Protein AF-A0A9P0M8E5-F1 (afdb_monomer_lite)

Organism: Acanthoscelides obtectus (NCBI:txid200917)

Secondary structure (DSSP, 8-state):
-----------SS-SS-SSSHHHHHHHHHHHH-GGGGGS-HHHHHHHHHHHHHHHHHHH--

Foldseek 3Di:
DDDPPPPLDDPVDQPFDPVDPVSVVVSVCVVVVPCVVVDDPVVVVVVVVVVVVSVVVVVVD

Structure (mmCIF, N/CA/C/O backbone):
data_AF-A0A9P0M8E5-F1
#
_entry.id   AF-A0A9P0M8E5-F1
#
loop_
_atom_site.group_PDB
_atom_site.id
_atom_site.type_symbol
_atom_site.label_atom_id
_atom_site.label_alt_id
_atom_site.label_comp_id
_atom_site.label_asym_id
_atom_site.label_entity_id
_atom_site.label_seq_id
_atom_site.pdbx_PDB_ins_code
_atom_site.Cartn_x
_atom_site.Cartn_y
_atom_site.Cartn_z
_atom_site.occupancy
_atom_site.B_iso_or_equiv
_atom_site.auth_seq_id
_atom_site.auth_comp_id
_atom_site.auth_asym_id
_atom_site.auth_atom_id
_atom_site.pdbx_PDB_model_num
ATOM 1 N N . MET A 1 1 ? -13.551 29.505 -0.227 1.00 45.69 1 MET A N 1
ATOM 2 C CA . MET A 1 1 ? -12.788 28.325 0.222 1.00 45.69 1 MET A CA 1
ATOM 3 C C . MET A 1 1 ? -12.728 27.389 -0.972 1.00 45.69 1 MET A C 1
ATOM 5 O O . MET A 1 1 ? -13.745 26.802 -1.305 1.00 45.69 1 MET A O 1
ATOM 9 N N . SER A 1 2 ? -11.621 27.399 -1.716 1.00 45.06 2 SER A N 1
ATOM 10 C CA . SER A 1 2 ? -11.477 26.572 -2.918 1.00 45.06 2 SER A CA 1
ATOM 11 C C . SER A 1 2 ? -11.288 25.130 -2.471 1.00 45.06 2 SER A C 1
ATOM 13 O O . SER A 1 2 ? -10.240 24.797 -1.923 1.00 45.06 2 SER A O 1
ATOM 15 N N . CYS A 1 3 ? -12.312 24.300 -2.631 1.00 44.09 3 CYS A N 1
ATOM 16 C CA . CYS A 1 3 ? -12.169 22.868 -2.434 1.00 44.09 3 CYS A CA 1
ATOM 17 C C . CYS A 1 3 ? -11.240 22.357 -3.538 1.00 44.09 3 CYS A C 1
ATOM 19 O O . CYS A 1 3 ? -11.522 22.542 -4.719 1.00 44.09 3 CYS A O 1
ATOM 21 N N . TYR A 1 4 ? -10.096 21.800 -3.151 1.00 57.81 4 TYR A N 1
ATOM 22 C CA . TYR A 1 4 ? -9.231 21.076 -4.070 1.00 57.81 4 TYR A CA 1
ATOM 23 C C . TYR A 1 4 ? -9.993 19.834 -4.530 1.00 57.81 4 TYR A C 1
ATOM 25 O O . TYR A 1 4 ? -10.195 18.902 -3.753 1.00 57.81 4 TYR A O 1
ATOM 33 N N . GLU A 1 5 ? -10.445 19.848 -5.777 1.00 57.66 5 GLU A N 1
ATOM 34 C CA . GLU A 1 5 ? -10.977 18.674 -6.456 1.00 57.66 5 GLU A CA 1
ATOM 35 C C . GLU A 1 5 ? -9.773 17.811 -6.843 1.00 57.66 5 GLU A C 1
ATOM 37 O O . GLU A 1 5 ? -9.144 17.998 -7.881 1.00 57.66 5 GLU A O 1
ATOM 42 N N . GLY A 1 6 ? -9.349 16.959 -5.909 1.00 61.91 6 GLY A N 1
ATOM 43 C CA . GLY A 1 6 ? -8.311 15.974 -6.175 1.00 61.91 6 GLY A CA 1
ATOM 44 C C . GLY A 1 6 ? -8.819 14.997 -7.228 1.00 61.91 6 GLY A C 1
ATOM 45 O O . GLY A 1 6 ? -9.888 14.411 -7.058 1.00 61.91 6 GLY A O 1
ATOM 46 N N . GLU A 1 7 ? -8.065 14.846 -8.312 1.00 72.12 7 GLU A N 1
ATOM 47 C CA . GLU A 1 7 ? -8.363 13.896 -9.379 1.00 72.12 7 GLU A CA 1
ATOM 48 C C . GLU A 1 7 ? -8.571 12.486 -8.800 1.00 72.12 7 GLU A C 1
ATOM 50 O O . GLU A 1 7 ? -7.862 12.061 -7.880 1.00 72.12 7 GLU A O 1
ATOM 55 N N . LYS A 1 8 ? -9.582 11.767 -9.306 1.00 76.12 8 LYS A N 1
ATOM 56 C CA . LYS A 1 8 ? -9.876 10.391 -8.888 1.00 76.12 8 LYS A CA 1
ATOM 57 C C . LYS A 1 8 ? -8.643 9.532 -9.176 1.00 76.12 8 LYS A C 1
ATOM 59 O O . LYS A 1 8 ? 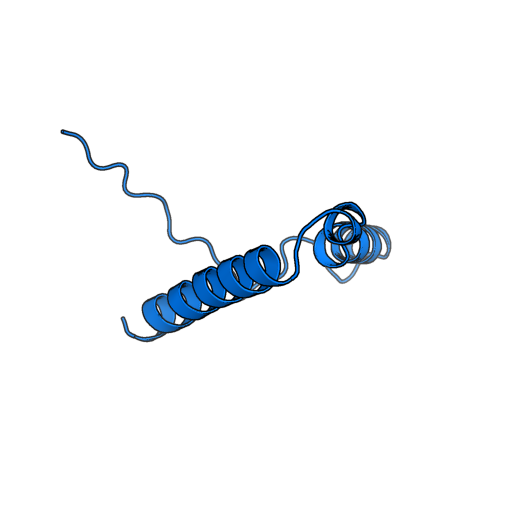-8.276 9.337 -10.329 1.00 76.12 8 LYS A O 1
ATOM 64 N N . ILE A 1 9 ? -8.008 9.021 -8.126 1.00 81.19 9 ILE A N 1
ATOM 65 C CA . ILE A 1 9 ? -6.858 8.130 -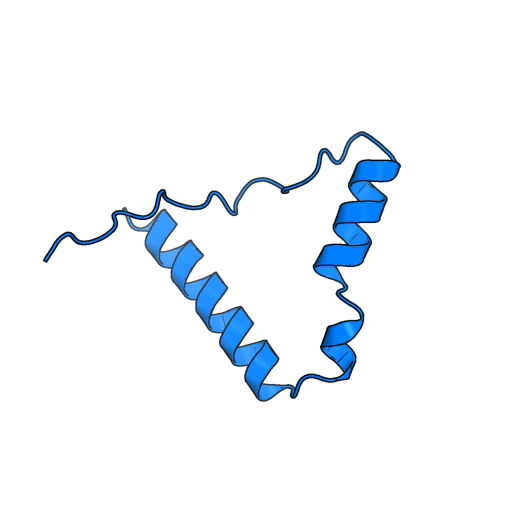8.245 1.00 81.19 9 ILE A CA 1
ATOM 66 C C . ILE A 1 9 ? -7.365 6.794 -8.784 1.00 81.19 9 ILE A C 1
ATOM 68 O O . ILE A 1 9 ? -8.188 6.135 -8.146 1.00 81.19 9 ILE A O 1
ATOM 72 N N . ASN A 1 10 ? -6.864 6.391 -9.950 1.00 81.94 10 ASN A N 1
ATOM 73 C CA . ASN A 1 10 ? -7.100 5.056 -10.475 1.00 81.94 10 ASN A CA 1
ATOM 74 C C . ASN A 1 10 ? -6.313 4.040 -9.633 1.00 81.94 10 ASN A C 1
ATOM 76 O O . ASN A 1 10 ? -5.085 4.097 -9.559 1.00 81.94 10 ASN A O 1
ATOM 80 N N . LEU A 1 11 ? -7.034 3.149 -8.955 1.00 81.81 11 LEU A N 1
ATOM 81 C CA . LEU A 1 11 ? -6.462 2.049 -8.174 1.00 81.81 11 LEU A CA 1
ATOM 82 C C . LEU A 1 11 ? -6.658 0.691 -8.862 1.00 81.81 11 LEU A C 1
ATOM 84 O O . LEU A 1 11 ? -6.173 -0.315 -8.344 1.00 81.81 11 LEU A O 1
ATOM 88 N N . ASP A 1 12 ? -7.353 0.659 -10.002 1.00 83.44 12 ASP A N 1
ATOM 89 C CA . ASP A 1 12 ? -7.629 -0.562 -10.760 1.00 83.44 12 ASP A CA 1
ATOM 90 C C . ASP A 1 12 ? -6.417 -0.984 -11.600 1.00 83.44 12 ASP A C 1
ATOM 92 O O . ASP A 1 12 ? -6.241 -2.166 -11.901 1.00 83.44 12 ASP A O 1
ATOM 96 N N . GLU A 1 13 ? -5.551 -0.029 -11.951 1.00 85.62 13 GLU A N 1
ATOM 97 C CA . GLU A 1 13 ? -4.331 -0.285 -12.708 1.00 85.62 13 GLU A CA 1
ATOM 98 C C . GLU A 1 13 ? -3.070 -0.299 -11.823 1.00 85.62 13 GLU A C 1
ATOM 100 O O . GLU A 1 13 ? -2.915 0.518 -10.906 1.00 85.62 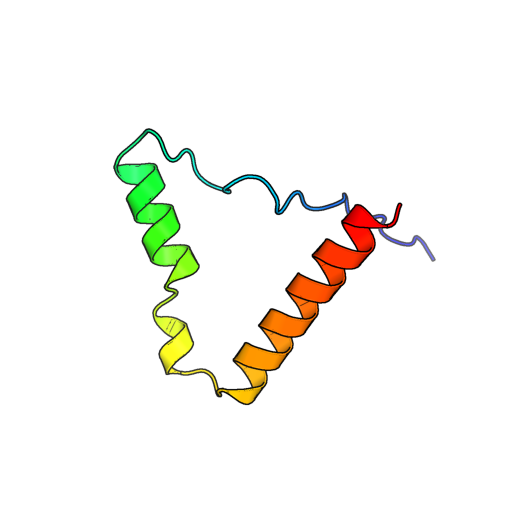13 GLU A O 1
ATOM 105 N N . PRO A 1 14 ? -2.126 -1.223 -12.077 1.00 83.44 14 PRO A N 1
ATOM 106 C CA . PRO A 1 14 ? -0.860 -1.246 -11.366 1.00 83.44 14 PRO A CA 1
ATOM 107 C C . PRO A 1 14 ? -0.023 -0.013 -11.723 1.00 83.44 14 PRO A C 1
ATOM 109 O O . PRO A 1 14 ? 0.211 0.296 -12.887 1.00 83.44 14 PRO A O 1
ATOM 112 N N . ARG A 1 15 ? 0.519 0.651 -10.697 1.00 84.81 15 ARG A N 1
ATOM 113 C CA . ARG A 1 15 ? 1.345 1.866 -10.836 1.00 84.81 15 ARG A CA 1
ATOM 114 C C . ARG A 1 15 ? 2.611 1.673 -11.688 1.00 84.81 15 ARG A C 1
ATOM 116 O O . ARG A 1 15 ? 3.160 2.639 -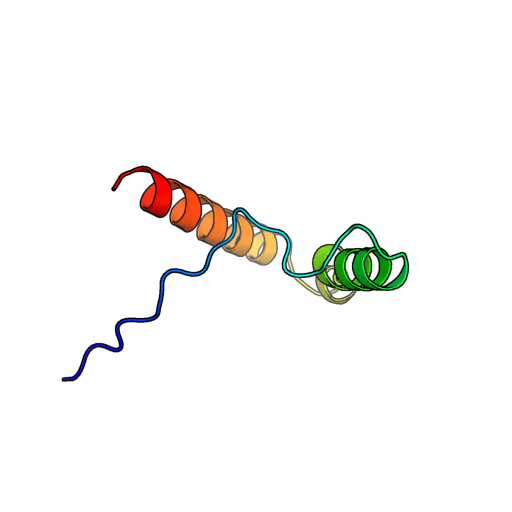12.209 1.00 84.81 15 ARG A O 1
ATOM 123 N N . TYR A 1 16 ? 3.094 0.436 -11.800 1.00 88.00 16 TYR A N 1
ATOM 124 C CA . TYR A 1 16 ? 4.263 0.075 -12.596 1.00 88.00 16 TYR A CA 1
ATOM 125 C C . TYR A 1 16 ? 3.889 -0.910 -13.689 1.00 88.00 16 TYR A C 1
ATOM 127 O O . TYR A 1 16 ? 3.164 -1.871 -13.424 1.00 88.00 16 TYR A O 1
ATOM 135 N N . ASP A 1 17 ? 4.490 -0.724 -14.861 1.00 87.75 17 ASP A N 1
ATOM 136 C CA . ASP A 1 17 ? 4.453 -1.686 -15.958 1.00 87.75 17 ASP A CA 1
ATOM 137 C C . ASP A 1 17 ? 4.938 -3.069 -15.486 1.00 87.75 17 ASP A C 1
ATOM 139 O O . ASP A 1 17 ? 6.087 -3.237 -15.074 1.00 87.75 17 ASP A O 1
ATOM 143 N N . GLN A 1 18 ? 4.049 -4.060 -15.522 1.00 88.25 18 GLN A N 1
ATOM 144 C CA . GLN A 1 18 ? 4.337 -5.416 -15.056 1.00 88.25 18 GLN A CA 1
ATOM 145 C C . GLN A 1 18 ? 5.037 -6.291 -16.111 1.00 88.25 18 GLN A C 1
ATOM 147 O O . GLN A 1 18 ? 5.493 -7.388 -15.767 1.00 88.25 18 GLN A O 1
ATOM 152 N N . ASP A 1 19 ? 5.199 -5.827 -17.355 1.00 93.94 19 ASP A N 1
ATOM 153 C CA . ASP A 1 19 ? 5.834 -6.612 -18.422 1.00 93.94 19 ASP A CA 1
ATOM 154 C C . ASP A 1 19 ? 7.356 -6.685 -18.242 1.00 93.94 19 ASP A C 1
ATOM 156 O O . ASP A 1 19 ? 7.998 -7.709 -18.518 1.00 93.94 19 ASP A O 1
ATOM 160 N N . THR A 1 20 ? 7.954 -5.649 -17.653 1.00 93.50 20 THR A N 1
ATOM 161 C CA . THR A 1 20 ? 9.394 -5.608 -17.379 1.00 93.50 20 THR A CA 1
ATOM 162 C C . THR A 1 20 ? 9.752 -6.192 -16.011 1.00 93.50 20 THR A C 1
ATOM 164 O O . THR A 1 20 ? 9.056 -6.015 -15.011 1.00 93.50 20 THR A O 1
ATOM 167 N N . TYR A 1 21 ? 10.911 -6.855 -15.927 1.00 92.81 21 TYR A N 1
ATOM 168 C CA . TYR A 1 21 ? 11.438 -7.360 -14.652 1.00 92.81 21 TYR A CA 1
ATOM 169 C C . TYR A 1 21 ? 11.599 -6.243 -13.607 1.00 92.81 21 TYR A C 1
ATOM 171 O O . TYR A 1 21 ? 11.256 -6.425 -12.441 1.00 92.81 21 TYR A O 1
ATOM 179 N N . ILE A 1 22 ? 12.083 -5.071 -14.032 1.00 93.25 22 ILE A N 1
ATOM 180 C CA . ILE A 1 22 ? 12.275 -3.915 -13.148 1.00 93.25 22 ILE A CA 1
ATOM 181 C C . ILE A 1 22 ? 10.939 -3.390 -12.623 1.00 93.25 22 ILE A C 1
ATOM 183 O O . ILE A 1 22 ? 10.849 -3.060 -11.440 1.00 93.25 22 ILE A O 1
ATOM 187 N N . GLY A 1 23 ? 9.902 -3.336 -13.459 1.00 91.50 23 GLY A N 1
ATOM 188 C CA . GLY A 1 23 ? 8.580 -2.904 -13.020 1.00 91.50 23 GLY A CA 1
ATOM 189 C C . GLY A 1 23 ? 7.952 -3.865 -12.008 1.00 91.50 23 GLY A C 1
ATOM 190 O O . GLY A 1 23 ? 7.450 -3.415 -10.975 1.00 91.50 23 GLY A O 1
ATOM 191 N N . ARG A 1 24 ? 8.115 -5.182 -12.199 1.00 91.44 24 ARG A N 1
ATOM 192 C CA . ARG A 1 24 ? 7.721 -6.186 -11.192 1.00 91.44 24 ARG A CA 1
ATOM 193 C C . ARG A 1 24 ? 8.507 -6.056 -9.889 1.00 91.44 24 ARG A C 1
ATOM 195 O O . ARG A 1 24 ? 7.918 -6.127 -8.815 1.00 91.44 24 ARG A O 1
ATOM 202 N N . ALA A 1 25 ? 9.820 -5.826 -9.959 1.00 92.56 25 ALA A N 1
ATOM 203 C CA . ALA A 1 25 ? 10.644 -5.630 -8.767 1.00 92.56 25 ALA A CA 1
ATOM 204 C C . ALA A 1 25 ? 10.207 -4.386 -7.975 1.00 92.56 25 ALA A C 1
ATOM 206 O O . ALA A 1 25 ? 10.034 -4.458 -6.761 1.00 92.56 25 ALA A O 1
ATOM 207 N N . ARG A 1 26 ? 9.963 -3.257 -8.656 1.00 89.94 26 ARG A N 1
ATOM 208 C CA . ARG A 1 26 ? 9.452 -2.029 -8.020 1.00 89.94 26 ARG A CA 1
ATOM 209 C C . ARG A 1 26 ? 8.091 -2.246 -7.371 1.00 89.94 26 ARG A C 1
ATOM 211 O O . ARG A 1 26 ? 7.908 -1.872 -6.217 1.00 89.94 26 ARG A O 1
ATOM 218 N N . HIS A 1 27 ? 7.177 -2.902 -8.082 1.00 89.75 27 HIS A N 1
ATOM 219 C CA . HIS A 1 27 ? 5.870 -3.258 -7.542 1.00 89.75 27 HIS A CA 1
ATOM 220 C C . HIS A 1 27 ? 5.992 -4.121 -6.282 1.00 89.75 27 HIS A C 1
ATOM 222 O O . HIS A 1 27 ? 5.378 -3.815 -5.265 1.00 89.75 27 HIS A O 1
ATOM 228 N N . PHE A 1 28 ? 6.848 -5.143 -6.307 1.00 87.00 28 PHE A N 1
ATOM 229 C CA . PHE A 1 28 ? 7.070 -6.010 -5.155 1.00 87.00 28 PHE A CA 1
ATOM 230 C C . PHE A 1 28 ? 7.583 -5.247 -3.925 1.00 87.00 28 PHE A C 1
ATOM 232 O O . PHE A 1 28 ? 7.058 -5.442 -2.825 1.00 87.00 28 PHE A O 1
ATOM 239 N N . PHE A 1 29 ? 8.576 -4.366 -4.094 1.00 87.75 29 PHE A N 1
ATOM 240 C CA . PHE A 1 29 ? 9.133 -3.593 -2.980 1.00 87.75 29 PHE A CA 1
ATOM 241 C C . PHE A 1 29 ? 8.144 -2.567 -2.413 1.00 87.75 29 PHE A C 1
ATOM 243 O O . PHE A 1 29 ? 8.124 -2.366 -1.198 1.00 87.75 29 PHE A O 1
ATOM 250 N N . GLU A 1 30 ? 7.300 -1.960 -3.252 1.00 86.31 30 GLU A N 1
ATOM 251 C CA . GLU A 1 30 ? 6.262 -1.035 -2.784 1.00 86.31 30 GLU A CA 1
ATOM 252 C C . GLU A 1 30 ? 5.104 -1.735 -2.076 1.00 86.31 30 GLU A C 1
ATOM 254 O O . GLU A 1 30 ? 4.670 -1.264 -1.029 1.00 86.31 30 GLU A O 1
ATOM 259 N N . ILE A 1 31 ? 4.610 -2.852 -2.615 1.00 83.50 31 ILE A N 1
ATOM 260 C CA . ILE A 1 31 ? 3.474 -3.576 -2.028 1.00 83.50 31 ILE A CA 1
ATOM 261 C C . ILE A 1 31 ? 3.873 -4.261 -0.726 1.00 83.50 31 ILE A C 1
ATOM 263 O O . ILE A 1 31 ? 3.155 -4.173 0.269 1.00 83.50 31 ILE A O 1
ATOM 267 N N . THR A 1 32 ? 5.026 -4.933 -0.716 1.00 83.62 32 THR A N 1
ATOM 268 C CA . THR A 1 32 ? 5.499 -5.625 0.488 1.00 83.62 32 THR A CA 1
ATOM 269 C C . THR A 1 32 ? 5.839 -4.624 1.585 1.00 83.62 32 THR A C 1
ATOM 271 O O . THR A 1 32 ? 5.633 -4.943 2.752 1.00 83.62 32 THR A O 1
ATOM 274 N N . ASN A 1 33 ? 6.333 -3.438 1.194 1.00 83.00 33 ASN A N 1
ATOM 275 C CA . ASN A 1 33 ? 6.833 -2.355 2.036 1.00 83.00 33 ASN A CA 1
ATOM 276 C C . ASN A 1 33 ? 7.471 -2.874 3.338 1.00 83.00 33 ASN A C 1
ATOM 278 O O . ASN A 1 33 ? 6.764 -3.054 4.332 1.00 83.00 33 ASN A O 1
ATOM 282 N N . PRO A 1 34 ? 8.802 -3.071 3.395 1.00 81.00 34 PRO A N 1
ATOM 283 C CA . PRO A 1 34 ? 9.461 -3.624 4.581 1.00 81.00 34 PRO A CA 1
ATOM 284 C C . PRO A 1 34 ? 9.192 -2.817 5.864 1.00 81.00 34 PRO A C 1
ATOM 286 O O . PRO A 1 34 ? 9.379 -3.338 6.963 1.00 81.00 34 PRO A O 1
ATOM 289 N N . LEU A 1 35 ? 8.707 -1.574 5.748 1.00 84.25 35 LEU A N 1
ATOM 290 C CA . LEU A 1 35 ? 8.296 -0.757 6.883 1.00 84.25 35 LEU A CA 1
ATOM 291 C C . LEU A 1 35 ? 7.036 -1.268 7.591 1.00 84.25 35 LEU A C 1
ATOM 293 O O . LEU A 1 35 ? 6.870 -0.957 8.766 1.00 84.25 35 LEU A O 1
ATOM 297 N N . ASN A 1 36 ? 6.198 -2.085 6.939 1.00 84.38 36 ASN A N 1
ATOM 298 C CA . ASN A 1 36 ? 4.989 -2.678 7.525 1.00 84.38 36 ASN A CA 1
ATOM 299 C C . ASN A 1 36 ? 5.281 -3.494 8.797 1.00 84.38 36 ASN A C 1
ATOM 301 O O . ASN A 1 36 ? 4.415 -3.606 9.660 1.00 84.38 36 ASN A O 1
ATOM 305 N N . LEU A 1 37 ? 6.509 -4.001 8.956 1.00 85.00 37 LEU A N 1
ATOM 306 C CA . LEU A 1 37 ? 6.963 -4.703 10.163 1.00 85.00 37 LEU A CA 1
ATOM 307 C C . LEU A 1 37 ? 7.013 -3.810 11.414 1.00 85.00 37 LEU A C 1
ATOM 309 O O . LEU A 1 37 ? 6.952 -4.318 12.530 1.00 85.00 37 LEU A O 1
ATOM 313 N N . PHE A 1 38 ? 7.129 -2.492 11.243 1.00 91.00 38 PHE A N 1
ATOM 314 C CA . PHE A 1 38 ? 7.210 -1.524 12.342 1.00 91.00 38 PHE A CA 1
ATOM 315 C C . PHE A 1 38 ? 5.857 -0.890 12.682 1.00 91.00 38 PHE A C 1
ATOM 317 O O . PHE A 1 38 ? 5.772 -0.048 13.576 1.00 91.00 38 PHE A O 1
ATOM 324 N N . VAL A 1 39 ? 4.798 -1.271 11.967 1.00 90.25 39 VAL A N 1
ATOM 325 C CA . VAL A 1 39 ? 3.463 -0.684 12.084 1.00 90.25 39 VAL A CA 1
ATOM 326 C C . VAL A 1 39 ? 2.563 -1.646 12.855 1.00 90.25 39 VAL A C 1
ATOM 328 O O . VAL A 1 39 ? 2.616 -2.861 12.677 1.00 90.25 39 VAL A O 1
ATOM 331 N N . SER A 1 40 ? 1.716 -1.118 13.738 1.00 92.50 40 SER A N 1
ATOM 332 C CA . SER A 1 40 ? 0.774 -1.966 14.482 1.00 92.50 40 SER A CA 1
ATOM 333 C C . SER A 1 40 ? -0.306 -2.556 13.568 1.00 92.50 40 SER A C 1
ATOM 335 O O . SER A 1 40 ? -0.768 -1.899 12.635 1.00 92.50 40 SER A O 1
ATOM 337 N N . TYR A 1 41 ? -0.802 -3.750 13.908 1.00 92.88 41 TYR A N 1
ATOM 338 C CA . TYR A 1 41 ? -1.897 -4.401 13.180 1.00 92.88 41 TYR A CA 1
ATOM 339 C C . TYR A 1 41 ? -3.135 -3.502 13.016 1.00 92.88 41 TYR A C 1
ATOM 341 O O . TYR A 1 41 ? -3.724 -3.446 11.941 1.00 92.88 41 TYR A O 1
ATOM 349 N N . ARG A 1 42 ? -3.502 -2.737 14.056 1.00 94.75 42 ARG A N 1
ATOM 350 C CA . ARG A 1 42 ? -4.646 -1.808 14.003 1.00 94.75 42 ARG A CA 1
ATOM 351 C C . ARG A 1 42 ? -4.497 -0.773 12.886 1.00 94.75 42 ARG A C 1
ATOM 353 O O . ARG A 1 42 ? -5.455 -0.512 12.172 1.00 94.75 42 ARG A O 1
ATOM 360 N N . GLN A 1 43 ? -3.306 -0.201 12.736 1.00 92.94 43 GLN A N 1
ATOM 361 C CA . GLN A 1 43 ? -3.038 0.806 11.707 1.00 92.94 43 GLN A CA 1
ATOM 362 C C . GLN A 1 43 ? -3.085 0.193 10.299 1.00 92.94 43 GLN A C 1
ATOM 364 O O . GLN A 1 43 ? -3.600 0.825 9.379 1.00 92.94 43 GLN A O 1
ATOM 369 N N . LEU A 1 44 ? -2.614 -1.050 10.138 1.00 92.19 44 LEU A N 1
ATOM 370 C CA . LEU A 1 44 ? -2.737 -1.785 8.876 1.00 92.19 44 LEU A CA 1
ATOM 371 C C . LEU A 1 44 ? -4.209 -2.034 8.512 1.00 92.19 44 LEU A C 1
ATOM 373 O O . LEU A 1 44 ? -4.608 -1.803 7.371 1.00 92.19 44 LEU A O 1
ATOM 377 N N . GLU A 1 45 ? -5.033 -2.436 9.482 1.00 94.81 45 GLU A N 1
ATOM 378 C CA . GLU A 1 45 ? -6.463 -2.670 9.250 1.00 94.81 45 GLU A CA 1
ATOM 379 C C . GLU A 1 45 ? -7.221 -1.370 8.934 1.00 94.81 45 GLU A C 1
ATOM 381 O O . GLU A 1 45 ? -8.078 -1.344 8.049 1.00 94.81 45 GLU A O 1
ATOM 386 N N . GLU A 1 46 ? -6.871 -0.261 9.591 1.00 94.75 46 GLU A N 1
ATOM 387 C CA . GLU A 1 46 ? -7.423 1.065 9.290 1.00 94.75 46 GLU A CA 1
ATOM 388 C C . GLU A 1 46 ? -7.098 1.509 7.859 1.00 94.75 46 GLU A C 1
ATOM 390 O O . GLU A 1 46 ? -7.995 1.952 7.134 1.00 94.75 46 GLU A O 1
ATOM 395 N N . ALA A 1 47 ? -5.849 1.326 7.419 1.00 91.94 47 ALA A N 1
ATOM 396 C CA . ALA A 1 47 ? -5.433 1.623 6.051 1.00 91.94 47 ALA A CA 1
ATOM 397 C C . ALA A 1 47 ? -6.176 0.748 5.025 1.00 91.94 47 ALA A C 1
ATOM 399 O O . ALA A 1 47 ? -6.691 1.258 4.027 1.00 91.94 47 ALA A O 1
ATOM 400 N N . ARG A 1 48 ? -6.315 -0.557 5.296 1.00 91.06 48 ARG A N 1
ATOM 401 C CA . ARG A 1 48 ? -7.078 -1.486 4.446 1.00 91.06 48 ARG A CA 1
ATOM 402 C C . ARG A 1 48 ? -8.543 -1.062 4.318 1.00 91.06 48 ARG A C 1
ATOM 404 O O . ARG A 1 48 ? -9.109 -1.079 3.222 1.00 91.06 48 ARG A O 1
ATOM 411 N N . CYS A 1 49 ? -9.158 -0.661 5.429 1.00 94.38 49 CYS A N 1
ATOM 412 C CA . CYS A 1 49 ? -10.543 -0.198 5.473 1.00 94.38 49 CYS A CA 1
ATOM 413 C C . CYS A 1 49 ? -10.738 1.094 4.663 1.00 94.38 49 CYS A C 1
ATOM 415 O O . CYS A 1 49 ? -11.714 1.203 3.920 1.00 94.38 49 CYS A O 1
ATOM 417 N N . LEU A 1 50 ? -9.798 2.043 4.745 1.00 92.88 50 LEU A N 1
ATOM 418 C CA . LEU A 1 50 ? -9.809 3.280 3.956 1.00 92.88 50 LEU A CA 1
ATOM 419 C C . LEU A 1 50 ? -9.797 2.993 2.445 1.00 92.88 50 LEU A C 1
ATOM 421 O O . LEU A 1 50 ? -10.663 3.486 1.724 1.00 92.88 50 LEU A O 1
ATOM 425 N N . VAL A 1 51 ? -8.857 2.163 1.981 1.00 89.19 51 VAL A N 1
ATOM 426 C CA . VAL A 1 51 ? -8.729 1.801 0.557 1.00 89.19 51 VAL A CA 1
ATOM 427 C C . VAL A 1 51 ? -9.975 1.063 0.065 1.00 89.19 51 VAL A C 1
ATOM 429 O O . VAL A 1 51 ? -10.515 1.385 -0.990 1.00 89.19 51 VAL A O 1
ATOM 432 N N . THR A 1 52 ? -10.498 0.125 0.861 1.00 90.12 52 THR A N 1
ATOM 433 C CA . THR A 1 52 ? -11.725 -0.612 0.514 1.00 90.12 52 THR A CA 1
ATOM 434 C C . THR A 1 52 ? -12.917 0.334 0.360 1.00 90.12 52 THR A C 1
ATOM 436 O O . THR A 1 52 ? -13.670 0.229 -0.604 1.00 90.12 52 THR A O 1
ATOM 439 N N . LYS A 1 53 ? -13.084 1.292 1.283 1.00 89.81 53 LYS A N 1
ATOM 440 C CA . LYS A 1 53 ? -14.147 2.306 1.196 1.00 89.81 53 LYS A CA 1
ATOM 441 C C . LYS A 1 53 ? -14.012 3.164 -0.056 1.00 89.81 53 LYS A C 1
ATOM 443 O O . LYS A 1 53 ? -15.020 3.428 -0.703 1.00 89.81 53 LYS A O 1
ATOM 448 N N . TYR A 1 54 ? -12.793 3.567 -0.406 1.00 89.25 54 TYR A N 1
ATOM 449 C CA . TYR A 1 54 ? -12.536 4.329 -1.624 1.00 89.25 54 TYR A CA 1
ATOM 450 C C . TYR A 1 54 ? -12.954 3.553 -2.883 1.00 89.25 54 TYR A C 1
ATOM 452 O O . TYR A 1 54 ? -13.674 4.101 -3.713 1.00 89.25 54 TYR A O 1
ATOM 460 N N . ASN A 1 55 ? -12.603 2.265 -2.976 1.00 84.44 55 ASN A N 1
ATOM 461 C CA . ASN A 1 55 ? -12.976 1.401 -4.106 1.00 84.44 55 ASN A CA 1
ATOM 462 C C . ASN A 1 55 ? -14.491 1.144 -4.204 1.00 84.44 55 ASN A C 1
ATOM 464 O O . ASN A 1 55 ? -15.050 1.037 -5.293 1.00 84.44 55 ASN A O 1
ATOM 468 N N . LEU A 1 56 ? -15.184 1.048 -3.068 1.00 84.19 56 LEU A N 1
ATOM 469 C CA . LEU A 1 56 ? -16.643 0.913 -3.062 1.00 84.19 56 LEU A CA 1
ATOM 470 C C . LEU A 1 56 ? -17.319 2.202 -3.539 1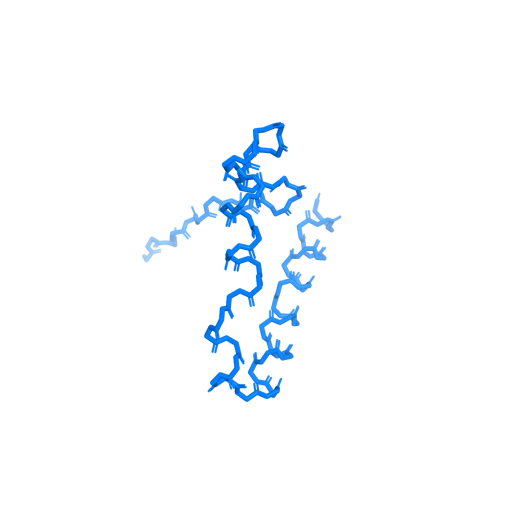.00 84.19 56 LEU A C 1
ATOM 472 O O . LEU A 1 56 ? -18.209 2.154 -4.384 1.00 84.19 56 LEU A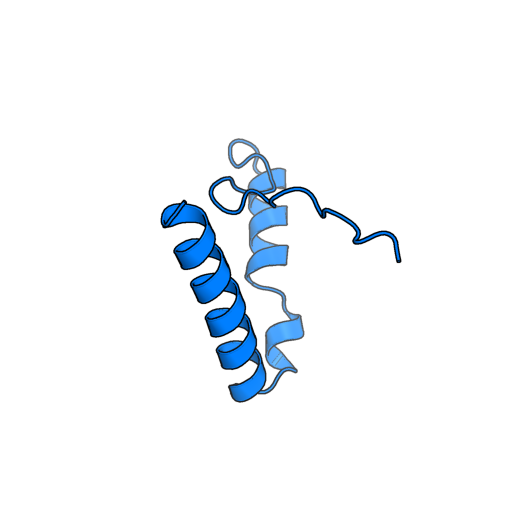 O 1
ATOM 476 N N . LEU A 1 57 ? -16.874 3.359 -3.041 1.00 81.19 57 LEU A N 1
ATOM 477 C CA . LEU A 1 57 ? -17.392 4.664 -3.460 1.00 81.19 57 LEU A CA 1
ATOM 478 C C . LEU A 1 57 ? -17.143 4.925 -4.948 1.00 81.19 57 LEU A C 1
ATOM 480 O O . LEU A 1 57 ? -18.029 5.428 -5.632 1.00 81.19 57 LEU A O 1
ATOM 484 N N . SER A 1 58 ? -15.966 4.551 -5.457 1.00 73.94 58 SER A N 1
ATOM 485 C CA . SER A 1 58 ? -15.599 4.739 -6.861 1.00 73.94 58 SER A CA 1
ATOM 486 C C . SER A 1 58 ? -16.421 3.894 -7.837 1.00 73.94 58 SER A C 1
ATOM 488 O O . SER A 1 58 ? -16.488 4.282 -9.003 1.00 73.94 58 SER A O 1
ATOM 490 N N . SER A 1 59 ? -17.002 2.785 -7.362 1.00 67.19 59 SER A N 1
ATOM 491 C CA . SER A 1 59 ? -17.818 1.831 -8.132 1.00 67.19 59 SER A CA 1
ATOM 492 C C . SER A 1 59 ? -19.330 2.075 -8.001 1.00 67.19 59 SER A C 1
ATOM 494 O O . SER A 1 59 ? -20.116 1.423 -8.682 1.00 67.19 59 SER A O 1
ATOM 496 N N . SER A 1 60 ? -19.746 2.961 -7.087 1.00 59.38 60 SER A N 1
ATOM 497 C CA . SER A 1 60 ? -21.158 3.262 -6.780 1.00 59.38 60 SER A CA 1
ATOM 498 C C . SER A 1 60 ? -21.700 4.503 -7.512 1.00 59.38 60 SER A C 1
ATOM 500 O O . SER A 1 60 ? -22.854 4.875 -7.298 1.00 59.38 60 SER A O 1
ATOM 502 N N . ILE A 1 61 ? -20.859 5.164 -8.312 1.00 51.47 61 ILE A N 1
ATOM 503 C CA . ILE A 1 61 ? -21.135 6.368 -9.113 1.00 51.47 61 ILE A CA 1
ATOM 504 C C . ILE A 1 61 ? -20.936 5.992 -10.575 1.00 51.47 61 ILE A C 1
ATOM 506 O O . ILE A 1 61 ? -21.805 6.364 -11.392 1.00 51.47 61 ILE A O 1
#

Sequence (61 aa):
MSCYEGEKINLDEPRYDQDTYIGRARHFFEITNPLNLFVSYRQLEEARCLVTKYNLLSSSI

InterPro domains:
  IPR004686 Tricarboxylate/iron carrier [PF03820] (10-55)
  IPR004686 Tricarboxylate/iron carrier [PTHR11153] (9-55)

Radius of gyration: 15.04 Å; chains: 1; bounding box: 33×36×33 Å

pLDDT: mean 82.75, std 13.11, range [44.09, 94.81]